Protein AF-A0A847YAR2-F1 (afdb_monomer_lite)

Sequence (165 aa):
LGGSGYMKDYAAERYLRDARITTIYEGTSQLQIVAAVRGVASGSFESYTADHEAKVYDDPQLEELKQRLIEGRKRIQEAVQFAKSQATAFLDLAGRRLVDSAIIVIVGHLLLGQAAANDRKRRVARRFIDTRMPLLETYCRQIMSGDTSPLDEYDVLAGPVPSAA

Radius of gyration: 19.53 Å; chains: 1; bounding box: 52×42×42 Å

Foldseek 3Di:
DPPVLVDPVDCNVVVVVVVVCVCPPPDHVLRVLVVCLCCLLVCVLVVVCVVLLPDDAPDVLLPVLSVLLVVLSVLLNVLSVLQVVDPPVLSSVLRVLSVLSSVLSVVLSVLSVVCSVDVVSVVVSVVSSVVCSVSSVVSSVVSNVVDPCCPVVVPVVVDDDDDDD

pLDDT: mean 96.12, std 3.52, range [68.06, 98.81]

Secondary structure (DSSP, 8-state):
-GGGGTSTTSTHHHHHHHHHGGGTTTS-HHHHHHHHHHHHHTTHHHHHHHHHHT---SSHHHHHHHHHHHHHHHHHHHHHHHHHHS-HHHHHHHHHHHHHHHHHHHHHHHHHHHHTT-HHHHHHHHHHHHHHHHHHHHHHHHHHTT--HHHHSHHHHH-PPPPP-

Structure (mmCIF, N/CA/C/O backbone):
data_AF-A0A847YAR2-F1
#
_entry.id   AF-A0A847YAR2-F1
#
loop_
_atom_site.group_PDB
_atom_site.id
_atom_site.type_symbol
_atom_site.label_atom_id
_atom_site.label_alt_id
_atom_site.label_comp_id
_atom_site.label_asym_id
_atom_site.label_entity_id
_atom_site.label_seq_id
_atom_site.pdbx_PDB_ins_code
_atom_site.Cartn_x
_atom_site.Cartn_y
_atom_site.Cartn_z
_atom_site.occupancy
_atom_site.B_iso_or_equiv
_atom_site.auth_seq_id
_atom_site.auth_comp_id
_atom_site.auth_asym_id
_atom_site.auth_atom_id
_atom_site.pdbx_PDB_model_num
ATOM 1 N N . LEU A 1 1 ? -8.653 -15.621 -18.216 1.00 86.75 1 LEU A N 1
ATOM 2 C CA . LEU A 1 1 ? -9.158 -17.008 -18.337 1.00 86.75 1 LEU A CA 1
ATOM 3 C C . LEU A 1 1 ? -10.680 -17.118 -18.179 1.00 86.75 1 LEU A C 1
ATOM 5 O O . LEU A 1 1 ? -11.204 -18.137 -18.590 1.00 86.75 1 LEU A O 1
ATOM 9 N N . GLY A 1 2 ? -11.407 -16.111 -17.661 1.00 92.94 2 GLY A N 1
ATOM 10 C CA . GLY A 1 2 ? -12.882 -16.154 -17.619 1.00 92.94 2 GLY A CA 1
ATOM 11 C C . GLY A 1 2 ? -13.413 -17.427 -16.949 1.00 92.94 2 GLY A C 1
ATOM 12 O O . GLY A 1 2 ? -12.798 -17.904 -15.996 1.00 92.94 2 GLY A O 1
ATOM 13 N N . GLY A 1 3 ? -14.488 -18.009 -17.494 1.00 95.00 3 GLY A N 1
ATOM 14 C CA . GLY A 1 3 ? -15.044 -19.284 -17.018 1.00 95.00 3 GLY A CA 1
ATOM 15 C C . GLY A 1 3 ? -14.037 -20.439 -17.035 1.00 95.00 3 GLY A C 1
ATOM 16 O O . GLY A 1 3 ? -13.999 -21.229 -16.099 1.00 95.00 3 GLY A O 1
ATOM 17 N N . SER A 1 4 ? -13.127 -20.483 -18.013 1.00 95.25 4 SER A N 1
ATOM 18 C CA . SER A 1 4 ? -12.067 -21.499 -18.062 1.00 95.25 4 SER A CA 1
ATOM 19 C C . SER A 1 4 ? -11.119 -21.429 -16.862 1.00 95.25 4 SER A C 1
ATOM 21 O O . SER A 1 4 ? -10.536 -22.435 -16.487 1.00 95.25 4 SER A O 1
ATOM 23 N N . GLY A 1 5 ? -10.977 -20.264 -16.223 1.00 94.94 5 GLY A N 1
ATOM 24 C CA . GLY A 1 5 ? -10.169 -20.117 -15.009 1.00 94.94 5 GLY A CA 1
ATOM 25 C C . GLY A 1 5 ? -10.803 -20.721 -13.753 1.00 94.94 5 GLY A C 1
ATOM 26 O O . GLY A 1 5 ? -10.100 -20.882 -12.761 1.00 94.94 5 GLY A O 1
ATOM 27 N N . TYR A 1 6 ? -12.104 -21.030 -13.790 1.00 94.50 6 TYR A N 1
ATOM 28 C CA . TYR A 1 6 ? -12.821 -21.739 -12.725 1.00 94.50 6 TYR A CA 1
ATOM 29 C C . TYR A 1 6 ? -12.697 -23.263 -12.864 1.00 94.50 6 TYR A C 1
ATOM 31 O 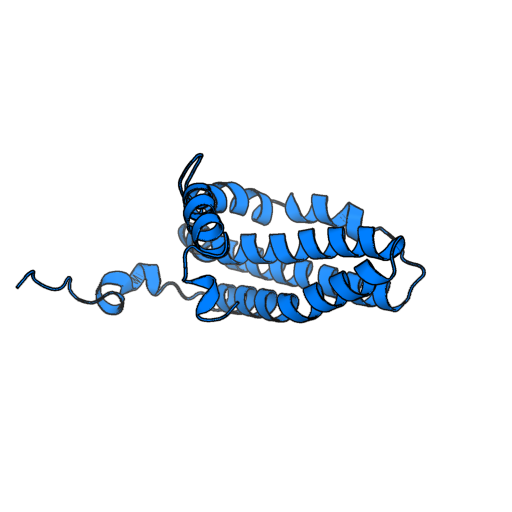O . TYR A 1 6 ? -12.806 -23.996 -11.883 1.00 94.50 6 TYR A O 1
ATOM 39 N N . MET A 1 7 ? -12.451 -23.739 -14.086 1.00 96.81 7 MET A N 1
ATOM 40 C CA . MET A 1 7 ? -12.257 -25.155 -14.376 1.00 96.81 7 MET A CA 1
ATOM 41 C C . MET A 1 7 ? -10.865 -25.617 -13.934 1.00 96.81 7 MET A C 1
ATOM 43 O O . MET A 1 7 ? -9.900 -24.852 -13.949 1.00 96.81 7 MET A O 1
ATOM 47 N N . LYS A 1 8 ? -10.746 -26.904 -13.595 1.00 95.75 8 LYS A N 1
ATOM 48 C CA . LYS A 1 8 ? -9.476 -27.523 -13.171 1.00 95.75 8 LYS A CA 1
ATOM 49 C C . LYS A 1 8 ? -8.502 -27.791 -14.324 1.00 95.75 8 LYS A C 1
ATOM 51 O O . LYS A 1 8 ? -7.379 -28.222 -14.078 1.00 95.75 8 LYS A O 1
ATOM 56 N N . ASP A 1 9 ? -8.910 -27.497 -15.558 1.00 96.56 9 ASP A N 1
ATOM 57 C CA . ASP A 1 9 ? -8.075 -27.619 -16.759 1.00 96.56 9 ASP A CA 1
ATOM 58 C C . ASP A 1 9 ? -6.903 -26.624 -16.746 1.00 96.56 9 ASP A C 1
ATOM 60 O O . ASP A 1 9 ? -5.867 -26.857 -17.368 1.00 96.56 9 ASP A O 1
ATOM 64 N N . TYR A 1 10 ? -7.042 -25.520 -16.002 1.00 95.25 10 TYR A N 1
ATOM 65 C CA . TYR A 1 10 ? -5.994 -24.527 -15.797 1.00 95.25 10 TYR A CA 1
ATOM 66 C C . TYR A 1 10 ? -5.640 -24.416 -14.316 1.00 95.25 10 TYR A C 1
ATOM 68 O O . TYR A 1 10 ? -6.500 -24.397 -13.442 1.00 95.25 10 TYR A O 1
ATOM 76 N N . ALA A 1 11 ? -4.356 -24.217 -14.019 1.00 96.44 11 ALA A N 1
ATOM 77 C CA . ALA A 1 11 ? -3.867 -24.123 -12.641 1.00 96.44 11 ALA A CA 1
ATOM 78 C C . ALA A 1 11 ? -4.319 -22.857 -11.875 1.00 96.44 11 ALA A C 1
ATOM 80 O O . ALA A 1 11 ? -3.940 -22.689 -10.719 1.00 96.44 11 ALA A O 1
ATOM 81 N N . ALA A 1 12 ? -5.098 -21.958 -12.488 1.00 96.06 12 ALA A N 1
ATOM 82 C CA . ALA A 1 12 ? -5.486 -20.678 -11.893 1.00 96.06 12 ALA A CA 1
ATOM 83 C C . ALA A 1 12 ? -6.268 -20.843 -10.578 1.00 96.06 12 ALA A C 1
ATOM 85 O O . ALA A 1 12 ? -5.960 -20.163 -9.600 1.00 96.06 12 ALA A O 1
ATOM 86 N N . GLU A 1 13 ? -7.226 -21.775 -10.530 1.00 96.06 13 GLU A N 1
ATOM 87 C CA . GLU A 1 13 ? -7.992 -22.076 -9.312 1.00 96.06 13 GLU A CA 1
ATOM 88 C C . GLU A 1 13 ? -7.088 -22.629 -8.201 1.00 96.06 13 GLU A C 1
ATOM 90 O O . GLU A 1 13 ? -7.167 -22.197 -7.048 1.00 96.06 13 GLU A O 1
ATOM 95 N N . ARG A 1 14 ? -6.143 -23.504 -8.576 1.00 96.88 14 ARG A N 1
ATOM 96 C CA . ARG A 1 14 ? -5.172 -24.092 -7.653 1.00 96.88 14 ARG A CA 1
ATOM 97 C C . ARG A 1 14 ? -4.270 -23.022 -7.059 1.00 96.88 14 ARG A C 1
ATOM 99 O O . ARG A 1 14 ? -4.137 -22.968 -5.846 1.00 96.88 14 ARG A O 1
ATOM 106 N N . TYR A 1 15 ? -3.725 -22.126 -7.883 1.00 97.19 15 TYR A N 1
ATOM 107 C CA . TYR A 1 15 ? -2.882 -21.033 -7.398 1.00 97.19 15 TYR A CA 1
ATOM 108 C C . TYR A 1 15 ? -3.619 -20.107 -6.429 1.00 97.19 15 TYR A C 1
ATOM 110 O O . TYR A 1 15 ? -3.020 -19.668 -5.453 1.00 97.19 15 TYR A O 1
ATOM 118 N N . LEU A 1 16 ? -4.910 -19.833 -6.647 1.00 96.00 16 LEU A N 1
ATOM 119 C CA . LEU A 1 16 ? -5.702 -19.044 -5.700 1.00 96.00 16 LEU A CA 1
ATOM 120 C C . LEU A 1 16 ? -5.895 -19.775 -4.362 1.00 96.00 16 LEU A C 1
ATOM 122 O O . LEU A 1 16 ? -5.772 -19.148 -3.308 1.00 96.00 16 LEU A O 1
ATOM 126 N N . ARG A 1 17 ? -6.192 -21.082 -4.391 1.00 96.69 17 ARG A N 1
ATOM 127 C CA . ARG A 1 17 ? -6.328 -21.896 -3.172 1.00 96.69 17 ARG A CA 1
ATOM 128 C C . ARG A 1 17 ? -5.019 -21.969 -2.399 1.00 96.69 17 ARG A C 1
ATOM 130 O O . ARG A 1 17 ? -5.016 -21.709 -1.200 1.00 96.69 17 ARG A O 1
ATOM 137 N N . ASP A 1 18 ? -3.924 -22.255 -3.091 1.00 97.69 18 ASP A N 1
ATOM 138 C CA . ASP A 1 18 ? -2.603 -22.389 -2.482 1.00 97.69 18 ASP A CA 1
ATOM 139 C C . ASP A 1 18 ? -2.137 -21.041 -1.909 1.00 97.69 18 ASP A C 1
ATOM 141 O O . ASP A 1 18 ? -1.647 -20.976 -0.787 1.00 97.69 18 ASP A O 1
ATOM 145 N N . ALA A 1 19 ? -2.378 -19.930 -2.615 1.00 96.56 19 ALA A N 1
ATOM 146 C CA . ALA A 1 19 ? -2.044 -18.595 -2.124 1.00 96.56 19 ALA A CA 1
ATOM 147 C C . ALA A 1 19 ? -2.888 -18.151 -0.919 1.00 96.56 19 ALA A C 1
ATOM 149 O O . ALA A 1 19 ? -2.482 -17.236 -0.211 1.00 96.56 19 ALA A O 1
ATOM 150 N N . ARG A 1 20 ? -4.051 -18.758 -0.643 1.00 96.00 20 ARG A N 1
ATOM 151 C CA . ARG A 1 20 ? -4.888 -18.343 0.496 1.00 96.00 20 ARG A CA 1
ATOM 152 C C . ARG A 1 20 ? -4.168 -18.545 1.829 1.00 96.00 20 ARG A C 1
ATOM 154 O O . ARG A 1 20 ? -4.299 -17.702 2.719 1.00 96.00 20 ARG A O 1
ATOM 161 N N . ILE A 1 21 ? -3.398 -19.626 1.957 1.00 97.00 21 ILE A N 1
ATOM 162 C CA . ILE A 1 21 ? -2.742 -19.981 3.219 1.00 97.00 21 ILE A CA 1
ATOM 163 C C . ILE A 1 21 ? -1.692 -18.950 3.648 1.00 97.00 21 ILE A C 1
ATOM 165 O O . ILE A 1 21 ? -1.477 -18.753 4.841 1.00 97.00 21 ILE A O 1
ATOM 169 N N . THR A 1 22 ? -1.112 -18.220 2.690 1.00 96.31 22 THR A N 1
ATOM 170 C CA . THR A 1 22 ? -0.061 -17.217 2.937 1.00 96.31 22 THR A CA 1
ATOM 171 C C . THR A 1 22 ? -0.568 -15.992 3.699 1.00 96.31 22 THR A C 1
ATOM 173 O O . THR A 1 22 ? 0.226 -15.199 4.190 1.00 96.31 22 THR A O 1
ATOM 176 N N . THR A 1 23 ? -1.890 -15.830 3.811 1.00 95.62 23 THR A N 1
ATOM 177 C CA . THR A 1 23 ? -2.523 -14.749 4.585 1.00 95.62 23 THR A CA 1
ATOM 178 C C . THR A 1 23 ? -2.867 -15.150 6.023 1.00 95.62 23 THR A C 1
ATOM 180 O O . THR A 1 23 ? -3.342 -14.314 6.795 1.00 95.62 23 THR A O 1
ATOM 183 N N . ILE A 1 24 ? -2.654 -16.423 6.376 1.00 96.12 24 ILE A N 1
ATOM 184 C CA . ILE A 1 24 ? -3.102 -17.037 7.632 1.00 96.12 24 ILE A CA 1
ATOM 185 C C . ILE A 1 24 ? -1.916 -17.615 8.410 1.00 96.12 24 ILE A C 1
ATOM 187 O O . ILE A 1 24 ? -1.805 -17.376 9.612 1.00 96.12 24 ILE A O 1
ATOM 191 N N . TYR A 1 25 ? -1.057 -18.395 7.748 1.00 95.00 25 TYR A N 1
ATOM 192 C CA . TYR A 1 25 ? 0.100 -19.029 8.386 1.00 95.00 25 TYR A CA 1
ATOM 193 C C . TYR A 1 25 ? 1.244 -18.035 8.584 1.00 95.00 25 TYR A C 1
ATOM 195 O O . TYR A 1 25 ? 1.328 -17.036 7.878 1.00 95.00 25 TYR A O 1
ATOM 203 N N . GLU A 1 26 ? 2.112 -18.321 9.559 1.00 94.62 26 GLU A N 1
ATOM 204 C CA . GLU A 1 26 ? 3.237 -17.455 9.959 1.00 94.62 26 GLU A CA 1
ATOM 205 C C . GLU A 1 26 ? 2.812 -16.041 10.394 1.00 94.62 26 GLU A C 1
ATOM 207 O O . GLU A 1 26 ? 3.543 -15.060 10.259 1.00 94.62 26 GLU A O 1
ATOM 212 N N . GLY A 1 27 ? 1.602 -15.944 10.948 1.00 93.94 27 GLY A N 1
ATOM 213 C CA . GLY A 1 27 ? 0.977 -14.695 11.361 1.00 93.94 27 GLY A CA 1
ATOM 214 C C . GLY A 1 27 ? -0.037 -14.220 10.329 1.00 93.94 27 GLY A C 1
ATOM 215 O O . GLY A 1 27 ? 0.269 -14.024 9.155 1.00 93.94 27 GLY A O 1
ATOM 216 N N . THR A 1 28 ? -1.267 -14.002 10.790 1.00 97.31 28 THR A N 1
ATOM 217 C CA . THR A 1 28 ? -2.339 -13.500 9.931 1.00 97.31 28 THR A CA 1
ATOM 218 C C . THR A 1 28 ? -1.972 -12.139 9.351 1.00 97.31 28 THR A C 1
ATOM 220 O O . THR A 1 28 ? -1.202 -11.381 9.947 1.00 97.31 28 THR A O 1
ATOM 223 N N . SER A 1 29 ? -2.578 -11.773 8.219 1.00 96.00 29 SER A N 1
ATOM 224 C CA . SER A 1 29 ? -2.331 -10.456 7.624 1.00 96.00 29 SER A CA 1
ATOM 225 C C . SER A 1 29 ? -2.541 -9.308 8.615 1.00 96.00 29 SER A C 1
ATOM 227 O O . SER A 1 29 ? -1.799 -8.340 8.542 1.00 96.00 29 SER A O 1
ATOM 229 N N . GLN A 1 30 ? -3.483 -9.401 9.565 1.00 95.19 30 GLN A N 1
ATOM 230 C CA . GLN A 1 30 ? -3.637 -8.340 10.566 1.00 95.19 30 GLN A CA 1
ATOM 231 C C . GLN A 1 30 ? -2.459 -8.285 11.552 1.00 95.19 30 GLN A C 1
ATOM 233 O O . GLN A 1 30 ? -1.921 -7.215 11.813 1.00 95.19 30 GLN A O 1
ATOM 238 N N . LEU A 1 31 ? -1.981 -9.426 12.056 1.00 95.94 31 LEU A N 1
ATOM 239 C CA . LEU A 1 31 ? -0.809 -9.423 12.941 1.00 95.94 31 LEU A CA 1
ATOM 240 C C . LEU A 1 31 ? 0.420 -8.806 12.259 1.00 95.94 31 LEU A C 1
ATOM 242 O O . LEU A 1 31 ? 1.148 -8.037 12.884 1.00 95.94 31 LEU A O 1
ATOM 246 N N . GLN A 1 32 ? 0.601 -9.069 10.963 1.00 97.12 32 GLN A N 1
ATOM 247 C CA . GLN A 1 32 ? 1.674 -8.460 10.174 1.00 97.12 32 GLN A CA 1
ATOM 248 C C . GLN A 1 32 ? 1.517 -6.937 10.052 1.00 97.12 32 GLN A C 1
ATOM 250 O O . GLN A 1 32 ? 2.495 -6.200 10.165 1.00 97.12 32 GLN A O 1
ATOM 255 N N . ILE A 1 33 ? 0.291 -6.443 9.871 1.00 97.62 33 ILE A N 1
ATOM 256 C CA . ILE A 1 33 ? 0.007 -5.004 9.820 1.00 97.62 33 ILE A CA 1
ATOM 257 C C . ILE A 1 33 ? 0.289 -4.333 11.167 1.00 97.62 33 ILE A C 1
ATOM 259 O O . ILE A 1 33 ? 0.963 -3.305 11.193 1.00 97.62 33 ILE A O 1
ATOM 263 N N . VAL A 1 34 ? -0.167 -4.918 12.278 1.00 93.81 34 VAL A N 1
ATOM 264 C CA . VAL A 1 34 ? 0.091 -4.401 13.635 1.00 93.81 34 VAL A CA 1
ATOM 265 C C . VAL A 1 34 ? 1.593 -4.364 13.939 1.00 93.81 34 VAL A C 1
ATOM 267 O O . VAL A 1 34 ? 2.085 -3.414 14.549 1.00 93.81 34 VAL A O 1
ATOM 270 N N . ALA A 1 35 ? 2.353 -5.356 13.469 1.00 94.19 35 ALA A N 1
ATOM 271 C CA . ALA A 1 35 ? 3.807 -5.352 13.596 1.00 94.19 35 ALA A CA 1
ATOM 272 C C . ALA A 1 35 ? 4.466 -4.256 12.732 1.00 94.19 35 ALA A C 1
ATOM 274 O O . ALA A 1 35 ? 5.363 -3.550 13.198 1.00 94.19 35 ALA A O 1
ATOM 275 N N . ALA A 1 36 ? 4.011 -4.080 11.488 1.00 96.81 36 ALA A N 1
ATOM 276 C CA . ALA A 1 36 ? 4.621 -3.168 10.521 1.00 96.81 36 ALA A CA 1
ATOM 277 C C . ALA A 1 36 ? 4.274 -1.687 10.748 1.00 96.81 36 ALA A C 1
ATOM 279 O O . ALA A 1 36 ? 5.119 -0.821 10.504 1.00 96.81 36 ALA A O 1
ATOM 280 N N . VAL A 1 37 ? 3.060 -1.370 11.220 1.00 96.94 37 VAL A N 1
ATOM 281 C CA . VAL A 1 37 ? 2.579 0.022 11.333 1.00 96.94 37 VAL A CA 1
ATOM 282 C C . VAL A 1 37 ? 3.484 0.870 12.222 1.00 96.94 37 VAL A C 1
ATOM 284 O O . VAL A 1 37 ? 3.714 2.040 11.922 1.00 96.94 37 VAL A O 1
ATOM 287 N N . ARG A 1 38 ? 4.080 0.281 13.266 1.00 93.50 38 ARG A N 1
ATOM 288 C CA . ARG A 1 38 ? 5.030 0.993 14.128 1.00 93.50 38 ARG A CA 1
ATOM 289 C C . ARG A 1 38 ? 6.257 1.461 13.356 1.00 93.50 38 ARG A C 1
ATOM 291 O O . ARG A 1 38 ? 6.645 2.606 13.534 1.00 93.50 38 ARG A O 1
ATOM 298 N N . GLY A 1 39 ? 6.806 0.627 12.469 1.00 94.94 39 GLY A N 1
ATOM 299 C CA . GLY A 1 39 ? 7.940 0.993 11.614 1.00 94.94 39 GLY A CA 1
ATOM 300 C C . GLY A 1 39 ? 7.595 2.085 10.598 1.00 94.94 39 GLY A C 1
ATOM 301 O O . GLY A 1 39 ? 8.416 2.959 10.323 1.00 94.94 39 GLY A O 1
ATOM 302 N N . VAL A 1 40 ? 6.358 2.085 10.089 1.00 96.94 40 VAL A N 1
ATOM 303 C CA . VAL A 1 40 ? 5.849 3.180 9.243 1.00 96.94 40 VAL A CA 1
ATOM 304 C C . VAL A 1 40 ? 5.711 4.472 10.045 1.00 96.94 40 VAL A C 1
ATOM 306 O O . VAL A 1 40 ? 6.042 5.543 9.554 1.00 96.94 40 VAL A O 1
ATOM 309 N N . ALA A 1 41 ? 5.251 4.384 11.292 1.00 95.88 41 ALA A N 1
ATOM 310 C CA . ALA A 1 41 ? 5.001 5.549 12.126 1.00 95.88 41 ALA A CA 1
ATOM 311 C C . ALA A 1 41 ? 6.256 6.093 12.837 1.00 95.88 41 ALA A C 1
ATOM 313 O O . ALA A 1 41 ? 6.226 7.221 13.330 1.00 95.88 41 ALA A O 1
ATOM 314 N N . SER A 1 42 ? 7.341 5.325 12.957 1.00 93.19 42 SER A N 1
ATOM 315 C CA . SER A 1 42 ? 8.509 5.665 13.787 1.00 93.19 42 SER A CA 1
ATOM 316 C C . SER A 1 42 ? 9.645 6.384 13.058 1.00 93.19 42 SER A C 1
ATOM 318 O O . SER A 1 42 ? 10.681 6.621 13.674 1.00 93.19 42 SER A O 1
ATOM 320 N N . GLY A 1 43 ? 9.499 6.711 11.771 1.00 90.44 43 GLY A N 1
ATOM 321 C CA . GLY A 1 43 ? 10.579 7.294 10.964 1.00 90.44 43 GLY A CA 1
ATOM 322 C C .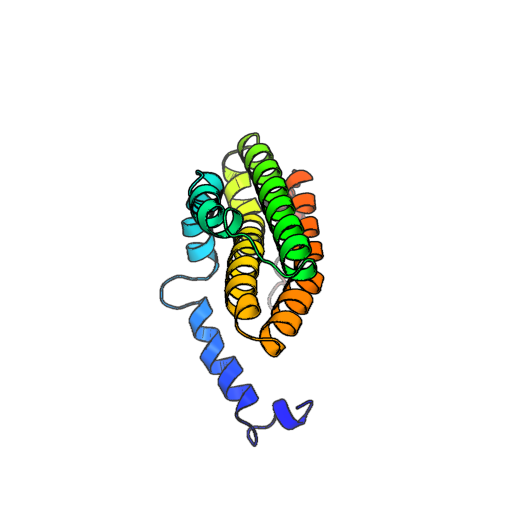 GLY A 1 43 ? 11.393 6.268 10.165 1.00 90.44 43 GLY A C 1
ATOM 323 O O . GLY A 1 43 ? 12.210 6.646 9.329 1.00 90.44 43 GLY A O 1
ATOM 324 N N . SER A 1 44 ? 11.211 4.962 10.405 1.00 95.94 44 SER A N 1
ATOM 325 C CA . SER A 1 44 ? 11.997 3.924 9.721 1.00 95.94 44 SER A CA 1
ATOM 326 C C . SER A 1 44 ? 11.647 3.829 8.235 1.00 95.94 44 SER A C 1
ATOM 328 O O . SER A 1 44 ? 12.528 3.601 7.409 1.00 95.94 44 SER A O 1
ATOM 330 N N . PHE A 1 45 ? 10.375 4.037 7.890 1.00 96.38 45 PHE A N 1
ATOM 331 C CA . PHE A 1 45 ? 9.907 4.104 6.506 1.00 96.38 45 PHE A CA 1
ATOM 332 C C . PHE A 1 45 ? 10.544 5.271 5.736 1.00 96.38 45 PHE A C 1
ATOM 334 O O . PHE A 1 45 ? 10.977 5.107 4.594 1.00 96.38 45 PHE A O 1
ATOM 341 N N . GLU A 1 46 ? 10.652 6.435 6.364 1.00 95.19 46 GLU A N 1
ATOM 342 C CA . GLU A 1 46 ? 11.289 7.613 5.789 1.00 95.19 46 GLU A CA 1
ATOM 343 C C . GLU A 1 46 ? 12.774 7.404 5.558 1.00 95.19 46 GLU A C 1
ATOM 345 O O . GLU A 1 46 ? 13.260 7.659 4.461 1.00 95.19 46 GLU A O 1
ATOM 350 N N . SER A 1 47 ? 13.481 6.882 6.560 1.00 96.12 47 SER A N 1
ATOM 351 C CA . SER A 1 47 ? 14.899 6.558 6.419 1.00 96.12 47 SER A CA 1
ATOM 352 C C . SER A 1 47 ? 15.133 5.552 5.293 1.00 96.12 47 SER A C 1
ATOM 354 O O . SER A 1 47 ? 16.052 5.722 4.502 1.00 96.12 47 SER A O 1
ATOM 356 N N . TYR A 1 48 ? 14.273 4.536 5.172 1.00 96.44 48 TYR A N 1
ATOM 357 C CA . TYR A 1 48 ? 14.371 3.553 4.094 1.00 96.44 48 TYR A CA 1
ATOM 358 C C . TYR A 1 48 ? 14.133 4.171 2.707 1.00 96.44 48 TYR A C 1
ATOM 360 O O . TYR A 1 48 ? 14.817 3.834 1.743 1.00 96.44 48 TYR A O 1
ATOM 368 N N . THR A 1 49 ? 13.153 5.069 2.581 1.00 97.12 49 THR A N 1
ATOM 369 C CA . THR A 1 49 ? 12.820 5.699 1.293 1.00 97.12 49 THR A CA 1
ATOM 370 C C . THR A 1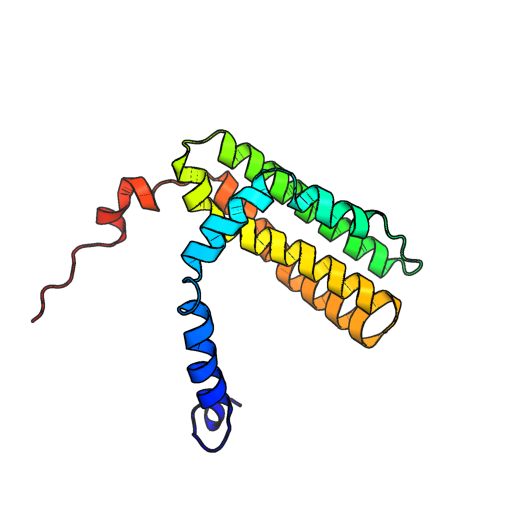 49 ? 13.818 6.782 0.886 1.00 97.12 49 THR A C 1
ATOM 372 O O . THR A 1 49 ? 14.060 6.934 -0.310 1.00 97.12 49 THR A O 1
ATOM 375 N N . ALA A 1 50 ? 14.480 7.448 1.836 1.00 96.88 50 ALA A N 1
ATOM 376 C CA . ALA A 1 50 ? 15.466 8.498 1.574 1.00 96.88 50 ALA A CA 1
ATOM 377 C C . ALA A 1 50 ? 16.576 8.062 0.597 1.00 96.88 50 ALA A C 1
ATOM 379 O O . ALA A 1 50 ? 16.889 8.791 -0.347 1.00 96.88 50 ALA A O 1
ATOM 380 N N . ASP A 1 51 ? 17.103 6.843 0.744 1.00 94.88 51 ASP A N 1
ATOM 381 C CA . ASP A 1 51 ? 18.133 6.294 -0.152 1.00 94.88 51 ASP A CA 1
ATOM 382 C C . ASP A 1 51 ? 17.642 6.144 -1.600 1.00 94.88 51 ASP A C 1
ATOM 384 O O . ASP A 1 51 ? 18.409 6.249 -2.561 1.00 94.88 51 ASP A O 1
ATOM 388 N N . HIS A 1 52 ? 16.348 5.881 -1.785 1.00 96.81 52 HIS A N 1
ATOM 389 C CA . HIS A 1 52 ? 15.734 5.806 -3.105 1.00 96.81 52 HIS A CA 1
ATOM 390 C C . HIS A 1 52 ? 15.419 7.187 -3.680 1.00 96.81 52 HIS A C 1
ATOM 392 O O . HIS A 1 52 ? 15.522 7.375 -4.893 1.00 96.81 52 HIS A O 1
ATOM 398 N N . GLU A 1 53 ? 15.032 8.134 -2.830 1.00 96.75 53 GLU A N 1
ATOM 399 C CA . GLU A 1 53 ? 14.695 9.508 -3.207 1.00 96.75 53 GLU A CA 1
ATOM 400 C C . GLU A 1 53 ? 15.935 10.322 -3.596 1.00 96.75 53 GLU A C 1
ATOM 402 O O . GLU A 1 53 ? 15.863 11.148 -4.508 1.00 96.75 53 GLU A O 1
ATOM 407 N N . ALA A 1 54 ? 17.086 10.024 -2.987 1.00 96.75 54 ALA A N 1
ATOM 408 C CA . ALA A 1 54 ? 18.377 10.628 -3.313 1.00 96.75 54 ALA A CA 1
ATOM 409 C C . ALA A 1 54 ? 18.911 10.235 -4.705 1.00 96.75 54 ALA A C 1
ATOM 411 O O . ALA A 1 54 ? 19.816 10.887 -5.228 1.00 96.75 54 ALA A O 1
ATOM 412 N N . LYS A 1 55 ? 18.369 9.180 -5.331 1.00 95.31 55 LYS A N 1
ATOM 413 C CA . LYS A 1 55 ? 18.780 8.757 -6.678 1.00 95.31 55 LYS A CA 1
ATOM 414 C C . LYS A 1 55 ? 18.347 9.787 -7.710 1.00 95.31 55 LYS A C 1
ATOM 416 O O . LYS A 1 55 ? 17.206 10.240 -7.689 1.00 95.31 55 LYS A O 1
ATOM 421 N N . VAL A 1 56 ? 19.236 10.100 -8.645 1.00 95.88 56 VAL A N 1
ATOM 422 C CA . VAL A 1 56 ? 18.949 10.966 -9.793 1.00 95.88 56 VAL A CA 1
ATOM 423 C C . VAL A 1 56 ? 18.740 10.086 -11.018 1.00 95.88 56 VAL A C 1
ATOM 425 O O . VAL A 1 56 ? 19.528 9.173 -11.263 1.00 95.88 56 VAL A O 1
ATOM 428 N N . TYR A 1 57 ? 17.665 10.342 -11.759 1.00 95.56 57 TYR A N 1
ATOM 429 C CA . TYR A 1 57 ? 17.402 9.682 -13.032 1.00 95.56 57 TYR A CA 1
ATOM 430 C C . TYR A 1 57 ? 17.602 10.680 -14.172 1.00 95.56 57 TYR A C 1
ATOM 432 O O . TYR A 1 57 ? 17.036 11.768 -14.140 1.00 95.56 57 TYR A O 1
ATOM 440 N N . ASP A 1 58 ? 18.360 10.289 -15.198 1.00 92.88 58 ASP A N 1
ATOM 441 C CA . ASP A 1 58 ? 18.576 11.130 -16.387 1.00 92.88 58 ASP A CA 1
ATOM 442 C C . ASP A 1 58 ? 17.300 11.281 -17.234 1.00 92.88 58 ASP A C 1
ATOM 444 O O . ASP A 1 58 ? 17.137 12.248 -17.975 1.00 92.88 58 ASP A O 1
ATOM 448 N N . ASP A 1 59 ? 16.382 10.312 -17.133 1.00 94.50 59 ASP A N 1
ATOM 449 C CA . ASP A 1 59 ? 15.095 10.331 -17.824 1.00 94.50 59 ASP A CA 1
ATOM 450 C C . ASP A 1 59 ? 14.092 11.237 -17.072 1.00 94.50 59 ASP A C 1
ATOM 452 O O . ASP A 1 59 ? 13.736 10.933 -15.925 1.00 94.50 59 ASP A O 1
ATOM 456 N N . PRO A 1 60 ? 13.567 12.304 -17.711 1.00 96.31 60 PRO A N 1
ATOM 457 C CA . PRO A 1 60 ? 12.654 13.244 -17.062 1.00 96.31 60 PRO A CA 1
ATOM 458 C C . PRO A 1 60 ? 11.354 12.613 -16.549 1.00 96.31 60 PRO A C 1
ATOM 460 O O . PRO A 1 60 ? 10.827 13.042 -15.525 1.00 96.31 60 PRO A O 1
ATOM 463 N N . GLN A 1 61 ? 10.833 11.583 -17.224 1.00 95.88 61 GLN A N 1
ATOM 464 C CA . GLN A 1 61 ? 9.624 10.887 -16.784 1.00 95.88 61 GLN A CA 1
ATOM 465 C C . GLN A 1 61 ? 9.901 10.052 -15.531 1.00 95.88 61 GLN A C 1
ATOM 467 O O . GLN A 1 61 ? 9.042 9.961 -14.655 1.00 95.88 61 GLN A O 1
ATOM 472 N N . LEU A 1 62 ? 11.076 9.425 -15.423 1.00 97.25 62 LEU A N 1
ATOM 473 C CA . LEU A 1 62 ? 11.444 8.706 -14.200 1.00 97.25 62 LEU A CA 1
ATOM 474 C C . LEU A 1 62 ? 11.587 9.660 -13.016 1.00 97.25 62 LEU A C 1
ATOM 476 O O . LEU A 1 62 ? 11.137 9.334 -11.916 1.00 97.25 62 LEU A O 1
ATOM 480 N N . GLU A 1 63 ? 12.156 10.839 -13.253 1.00 97.69 63 GLU A N 1
ATOM 481 C CA . GLU A 1 63 ? 12.286 11.869 -12.231 1.00 97.69 63 GLU A CA 1
ATOM 482 C C . GLU A 1 63 ? 10.913 12.417 -11.802 1.00 97.69 63 GLU A C 1
ATOM 484 O O . GLU A 1 63 ? 10.627 12.477 -10.609 1.00 97.69 63 GLU A O 1
ATOM 489 N N . GLU A 1 64 ? 10.003 12.690 -12.742 1.00 98.06 64 GLU A N 1
ATOM 490 C CA . GLU A 1 64 ? 8.613 13.073 -12.444 1.00 98.06 64 GLU A CA 1
ATOM 491 C C . GLU A 1 64 ? 7.892 12.012 -11.592 1.00 98.06 64 GLU A C 1
ATOM 493 O O . GLU A 1 64 ? 7.258 12.318 -10.577 1.00 98.06 64 GLU A O 1
ATOM 498 N N . LEU A 1 65 ? 8.017 10.737 -11.968 1.00 98.38 65 LEU A N 1
ATOM 499 C CA . LEU A 1 65 ? 7.433 9.629 -11.215 1.00 98.38 65 LEU A CA 1
ATOM 500 C C . LEU A 1 65 ? 8.039 9.508 -9.810 1.00 98.38 65 LEU A C 1
ATOM 502 O O . LEU A 1 65 ? 7.307 9.214 -8.863 1.00 98.38 65 LEU A O 1
ATOM 506 N N . LYS A 1 66 ? 9.344 9.766 -9.650 1.00 98.56 66 LYS A N 1
ATOM 507 C CA . LYS A 1 66 ? 10.002 9.825 -8.337 1.00 98.56 66 LYS A CA 1
ATOM 508 C C . LYS A 1 66 ? 9.408 10.940 -7.477 1.00 98.56 66 LYS A C 1
ATOM 510 O O . LYS A 1 66 ? 9.073 10.685 -6.323 1.00 98.56 66 LYS A O 1
ATOM 515 N N . GLN A 1 67 ? 9.205 12.135 -8.035 1.00 98.50 67 GLN A N 1
ATOM 516 C CA . GLN A 1 67 ? 8.602 13.260 -7.308 1.00 98.50 67 GLN A CA 1
ATOM 517 C C . GLN A 1 67 ? 7.185 12.945 -6.815 1.00 98.50 67 GLN A C 1
ATOM 519 O O . GLN A 1 67 ? 6.823 13.296 -5.693 1.00 98.50 67 GLN A O 1
ATOM 524 N N . ARG A 1 68 ? 6.397 12.199 -7.596 1.00 98.56 68 ARG A N 1
ATOM 525 C CA . ARG A 1 68 ? 5.071 11.733 -7.157 1.00 98.56 68 ARG A CA 1
ATOM 526 C C . ARG A 1 68 ? 5.142 10.768 -5.974 1.00 98.56 68 ARG A C 1
ATOM 528 O O . ARG A 1 68 ? 4.286 10.833 -5.097 1.00 98.56 68 ARG A O 1
ATOM 535 N N . LEU A 1 69 ? 6.146 9.892 -5.924 1.00 98.69 69 LEU A N 1
ATOM 536 C CA . LEU A 1 69 ? 6.352 8.995 -4.781 1.00 98.69 69 LEU A CA 1
ATOM 537 C C . LEU A 1 69 ? 6.797 9.758 -3.528 1.00 98.69 69 LEU A C 1
ATOM 539 O O . LEU A 1 69 ? 6.257 9.493 -2.456 1.00 98.69 69 LEU A O 1
ATOM 543 N N . ILE A 1 70 ? 7.688 10.744 -3.679 1.00 98.69 70 ILE A N 1
ATOM 544 C CA . ILE A 1 70 ? 8.112 11.647 -2.594 1.00 98.69 70 ILE A CA 1
ATOM 545 C C . ILE A 1 70 ? 6.898 12.375 -2.002 1.00 98.69 70 ILE A C 1
ATOM 547 O O . ILE A 1 70 ? 6.744 12.468 -0.782 1.00 98.69 70 ILE A O 1
ATOM 551 N N . GLU A 1 71 ? 6.006 12.870 -2.861 1.00 98.44 71 GLU A N 1
ATOM 552 C CA . GLU A 1 71 ? 4.750 13.497 -2.447 1.00 98.44 71 GLU A CA 1
ATOM 553 C C . GLU A 1 71 ? 3.821 12.503 -1.733 1.00 98.44 71 GLU A C 1
ATOM 555 O O . GLU A 1 71 ? 3.286 12.802 -0.667 1.00 98.44 71 GLU A O 1
ATOM 560 N N . GLY A 1 72 ? 3.692 11.276 -2.246 1.00 98.44 72 GLY A N 1
ATOM 561 C CA . GLY A 1 72 ? 2.968 10.201 -1.562 1.00 98.44 72 GLY A CA 1
ATOM 562 C C . GLY A 1 72 ? 3.516 9.919 -0.163 1.00 98.44 72 GLY A C 1
ATOM 563 O O . GLY A 1 72 ? 2.752 9.823 0.796 1.00 98.44 72 GLY A O 1
ATOM 564 N N . ARG A 1 73 ? 4.843 9.857 -0.021 1.00 98.50 73 ARG A N 1
ATOM 565 C CA . ARG A 1 73 ? 5.523 9.678 1.265 1.00 98.50 73 ARG A CA 1
ATOM 566 C C . ARG A 1 73 ? 5.241 10.847 2.218 1.00 98.50 73 ARG A C 1
ATOM 568 O O . ARG A 1 73 ? 4.941 10.592 3.380 1.00 98.50 73 ARG A O 1
ATOM 575 N N . LYS A 1 74 ? 5.247 12.105 1.747 1.00 98.44 74 LYS A N 1
ATOM 576 C CA . LYS A 1 74 ? 4.843 13.286 2.549 1.00 98.44 74 LYS A CA 1
ATOM 577 C C . LYS A 1 74 ? 3.411 13.162 3.073 1.00 98.44 74 LYS A C 1
ATOM 579 O O . LYS A 1 74 ? 3.192 13.307 4.270 1.00 98.44 74 LYS A O 1
ATOM 584 N N . ARG A 1 75 ? 2.460 12.790 2.217 1.00 98.50 75 ARG A N 1
ATOM 585 C CA . ARG A 1 75 ? 1.056 12.589 2.619 1.00 98.50 75 ARG A CA 1
ATOM 586 C C . ARG A 1 75 ? 0.879 11.466 3.638 1.00 98.50 75 ARG A C 1
ATOM 588 O O . ARG A 1 75 ? 0.040 11.566 4.531 1.00 98.50 75 ARG A O 1
ATOM 595 N N . ILE A 1 76 ? 1.665 10.393 3.527 1.00 98.56 76 ILE A N 1
ATOM 596 C CA . ILE A 1 76 ? 1.682 9.331 4.543 1.00 98.56 76 ILE A CA 1
ATOM 597 C C . ILE A 1 76 ? 2.160 9.896 5.879 1.00 98.56 76 ILE A C 1
ATOM 599 O O . ILE A 1 76 ? 1.541 9.606 6.897 1.00 98.56 76 ILE A O 1
ATOM 603 N N . GLN A 1 77 ? 3.208 10.723 5.896 1.00 98.12 77 GLN A N 1
ATOM 604 C CA . GLN A 1 77 ? 3.667 11.338 7.141 1.00 98.12 77 GLN A CA 1
ATOM 605 C C . GLN A 1 77 ? 2.610 12.221 7.788 1.00 98.12 77 GLN A C 1
ATOM 607 O O . GLN A 1 77 ? 2.416 12.136 8.995 1.00 98.12 77 GLN A O 1
ATOM 612 N N . GLU A 1 78 ? 1.921 13.051 7.008 1.00 98.38 78 GLU A N 1
ATOM 613 C CA . GLU A 1 78 ? 0.821 13.876 7.513 1.00 98.38 78 GLU A CA 1
ATOM 614 C C . GLU A 1 78 ? -0.267 13.001 8.149 1.00 98.38 78 GLU A C 1
ATOM 616 O O . GLU A 1 78 ? -0.678 13.252 9.282 1.00 98.38 78 GLU A O 1
ATOM 621 N N . ALA A 1 79 ? -0.648 11.908 7.478 1.00 98.50 79 ALA A N 1
ATOM 622 C CA . ALA A 1 79 ? -1.601 10.937 8.009 1.00 98.50 79 ALA A CA 1
ATOM 623 C C . ALA A 1 79 ? -1.093 10.231 9.280 1.00 98.50 79 ALA A C 1
ATOM 625 O O . ALA A 1 79 ? -1.873 9.995 10.200 1.00 98.50 79 ALA A O 1
ATOM 626 N N . VAL A 1 80 ? 0.206 9.922 9.369 1.00 98.19 80 VAL A N 1
ATOM 627 C CA . VAL A 1 80 ? 0.835 9.379 10.585 1.00 98.19 80 VAL A CA 1
ATOM 628 C C . VAL A 1 80 ? 0.764 10.388 11.730 1.00 98.19 80 VAL A C 1
ATOM 630 O O . VAL A 1 80 ? 0.413 10.004 12.844 1.00 98.19 80 VAL A O 1
ATOM 633 N N . GLN A 1 81 ? 1.093 11.660 11.488 1.00 97.88 81 GLN A N 1
ATOM 634 C CA . GLN A 1 81 ? 1.045 12.693 12.528 1.00 97.88 81 GLN A CA 1
ATOM 635 C C . GLN A 1 81 ? -0.382 12.917 13.022 1.00 97.88 81 GLN A C 1
ATOM 637 O O . GLN A 1 81 ? -0.605 12.955 14.229 1.00 97.88 81 GLN A O 1
ATOM 642 N N . PHE A 1 82 ? -1.351 12.969 12.106 1.00 98.38 82 PHE A N 1
ATOM 643 C CA . PHE A 1 82 ? -2.763 13.022 12.467 1.00 98.38 82 PHE A CA 1
ATOM 644 C C . PHE A 1 82 ? -3.185 11.800 13.287 1.00 98.38 82 PHE A C 1
ATOM 646 O O . PHE A 1 82 ? -3.796 11.945 14.338 1.00 98.38 82 PHE A O 1
ATOM 653 N N . ALA A 1 83 ? -2.825 10.587 12.861 1.00 97.56 83 ALA A N 1
ATOM 654 C CA . ALA A 1 83 ? -3.189 9.382 13.600 1.00 97.56 83 ALA A CA 1
ATOM 655 C C . ALA A 1 83 ? -2.601 9.369 15.021 1.00 97.56 83 ALA A C 1
ATOM 657 O O . ALA A 1 83 ? -3.264 8.933 15.957 1.00 97.56 83 ALA A O 1
ATOM 658 N N . LYS A 1 84 ? -1.381 9.891 15.200 1.00 96.50 84 LYS A N 1
ATOM 659 C CA . LYS A 1 84 ? -0.740 10.040 16.515 1.00 96.50 84 LYS A CA 1
ATOM 660 C C . LYS A 1 84 ? -1.365 11.121 17.396 1.00 96.50 84 LYS A C 1
ATOM 662 O O . LYS A 1 84 ? -1.160 11.071 18.604 1.00 96.50 84 LYS A O 1
ATOM 667 N N . SER A 1 85 ? -2.085 12.090 16.825 1.00 97.06 85 SER A N 1
ATOM 668 C CA . SER A 1 85 ? -2.825 13.083 17.612 1.00 97.06 85 SER A CA 1
ATOM 669 C C . SER A 1 85 ? -4.186 12.573 18.097 1.00 97.06 85 SER A C 1
ATOM 671 O O . SER A 1 85 ? -4.832 13.258 18.884 1.00 97.06 85 SER A O 1
ATOM 673 N N . GLN A 1 86 ? -4.635 11.407 17.621 1.00 96.69 86 GLN A N 1
ATOM 674 C CA . GLN A 1 86 ? -5.863 10.747 18.071 1.00 96.69 86 GLN A CA 1
ATOM 675 C C . GLN A 1 86 ? -5.601 9.808 19.262 1.00 96.69 86 GLN A C 1
ATOM 677 O O . GLN A 1 86 ? -4.469 9.643 19.721 1.00 96.69 86 GLN A O 1
ATOM 682 N N . ALA A 1 87 ? -6.660 9.164 19.765 1.00 93.75 87 ALA A N 1
ATOM 683 C CA . ALA A 1 87 ? -6.543 8.115 20.776 1.00 93.75 87 ALA A CA 1
ATOM 684 C C . ALA A 1 87 ? -5.642 6.963 20.294 1.00 93.75 87 ALA A C 1
ATOM 686 O O . ALA A 1 87 ? -5.634 6.622 19.113 1.00 93.75 87 ALA A O 1
ATOM 687 N N . THR A 1 88 ? -4.933 6.300 21.212 1.00 89.88 88 THR A N 1
ATOM 688 C CA . THR A 1 88 ? -3.940 5.258 20.886 1.00 89.88 88 THR A CA 1
ATOM 689 C C . THR A 1 88 ? -4.479 4.155 19.965 1.00 89.88 88 THR A C 1
ATOM 691 O O . THR A 1 88 ? -3.779 3.729 19.049 1.00 89.88 88 THR A O 1
ATOM 694 N N . ALA A 1 89 ? -5.733 3.732 20.159 1.00 93.56 89 ALA A N 1
ATOM 695 C CA . ALA A 1 89 ? -6.382 2.701 19.342 1.00 93.56 89 ALA A CA 1
ATOM 696 C C . ALA A 1 89 ? -6.577 3.115 17.869 1.00 93.56 89 ALA A C 1
ATOM 698 O O . ALA A 1 89 ? -6.710 2.262 16.990 1.00 93.56 89 ALA A O 1
ATOM 699 N N . PHE A 1 90 ? -6.560 4.417 17.573 1.00 96.75 90 PHE A N 1
ATOM 700 C CA . PHE A 1 90 ? -6.735 4.928 16.219 1.00 96.75 90 PHE A CA 1
ATOM 701 C C . PHE A 1 90 ? -5.573 4.549 15.299 1.00 96.75 90 PHE A C 1
ATOM 703 O O . PHE A 1 90 ? -5.789 4.281 14.118 1.00 96.75 90 PHE A O 1
ATOM 710 N N . LEU A 1 91 ? -4.342 4.472 15.819 1.00 95.06 91 LEU A N 1
ATOM 711 C CA . LEU A 1 91 ? -3.196 4.051 15.011 1.00 95.06 91 LEU A CA 1
ATOM 712 C C . LEU A 1 91 ? -3.358 2.603 14.526 1.00 95.06 91 LEU A C 1
ATOM 714 O O . LEU A 1 91 ? -3.047 2.307 13.372 1.00 95.06 91 LEU A O 1
ATOM 718 N N . ASP A 1 92 ? -3.900 1.726 15.372 1.00 94.19 92 ASP A N 1
ATOM 719 C CA . ASP A 1 92 ? -4.189 0.336 15.012 1.00 94.19 92 ASP A CA 1
ATOM 720 C C . ASP A 1 92 ? -5.341 0.256 13.993 1.00 94.19 92 ASP A C 1
ATOM 722 O O . ASP A 1 92 ? -5.240 -0.470 12.999 1.00 94.19 92 ASP A O 1
ATOM 726 N N . LEU A 1 93 ? -6.391 1.074 14.161 1.00 96.00 93 LEU A N 1
ATOM 727 C CA . LEU A 1 93 ? -7.493 1.208 13.193 1.00 96.00 93 LEU A CA 1
ATOM 728 C C . LEU A 1 93 ? -7.007 1.707 11.817 1.00 96.00 93 LEU A C 1
ATOM 730 O O . LEU A 1 93 ? -7.426 1.212 10.764 1.00 96.00 93 LEU A O 1
ATOM 734 N N . ALA A 1 94 ? -6.097 2.680 11.811 1.00 97.56 94 ALA A N 1
ATOM 735 C CA . ALA A 1 94 ? -5.487 3.243 10.610 1.00 97.56 94 ALA A CA 1
ATOM 736 C C . ALA A 1 94 ? -4.406 2.333 10.001 1.00 97.56 94 ALA A C 1
ATOM 738 O O . ALA A 1 94 ? -4.036 2.509 8.834 1.00 97.56 94 ALA A O 1
ATOM 739 N N . GLY A 1 95 ? -3.908 1.349 10.756 1.00 97.56 95 GLY A N 1
ATOM 740 C CA . GLY A 1 95 ? -2.653 0.662 10.466 1.00 97.56 95 GLY A CA 1
ATOM 741 C C . GLY A 1 95 ? -2.605 -0.001 9.098 1.00 97.56 95 GLY A C 1
ATOM 742 O O . GLY A 1 95 ? -1.627 0.161 8.370 1.00 97.56 95 GLY A O 1
ATOM 743 N N . ARG A 1 96 ? -3.693 -0.657 8.676 1.00 98.06 96 ARG A N 1
ATOM 744 C CA . ARG A 1 96 ? -3.758 -1.293 7.350 1.00 98.06 96 ARG A CA 1
ATOM 745 C C . ARG A 1 96 ? -3.559 -0.284 6.220 1.00 98.06 96 ARG A C 1
ATOM 747 O O . ARG A 1 96 ? -2.816 -0.546 5.282 1.00 98.06 96 ARG A O 1
ATOM 754 N N . ARG A 1 97 ? -4.214 0.872 6.325 1.00 98.38 97 ARG A N 1
ATOM 755 C CA . ARG A 1 97 ? -4.167 1.939 5.319 1.00 98.38 97 ARG A CA 1
ATOM 756 C C . ARG A 1 97 ? -2.788 2.592 5.268 1.00 98.38 97 ARG A C 1
ATOM 758 O O . ARG A 1 97 ? -2.283 2.844 4.175 1.00 98.38 97 ARG A O 1
ATOM 765 N N . LEU A 1 98 ? -2.166 2.818 6.426 1.00 98.44 98 LEU A N 1
ATOM 766 C CA . LEU A 1 98 ? -0.805 3.354 6.522 1.00 98.44 98 LEU A CA 1
ATOM 767 C C . LEU A 1 98 ? 0.225 2.400 5.909 1.00 98.44 98 LEU A C 1
ATOM 769 O O . LEU A 1 98 ? 1.034 2.815 5.081 1.00 98.44 98 LEU A O 1
ATOM 773 N N . VAL A 1 99 ? 0.168 1.116 6.268 1.00 98.50 99 VAL A N 1
ATOM 774 C CA . VAL A 1 99 ? 1.114 0.110 5.769 1.00 98.50 99 VAL A CA 1
ATOM 775 C C . VAL A 1 99 ? 0.933 -0.134 4.270 1.00 98.50 99 VAL A C 1
ATOM 777 O O . VAL A 1 99 ? 1.920 -0.109 3.538 1.00 98.50 99 VAL A O 1
ATOM 780 N N . ASP A 1 100 ? -0.300 -0.288 3.776 1.00 98.56 100 ASP A N 1
ATOM 781 C CA . ASP A 1 100 ? -0.549 -0.461 2.337 1.00 98.56 100 ASP A CA 1
ATOM 782 C C . ASP A 1 100 ? -0.070 0.763 1.532 1.00 98.56 100 ASP A C 1
ATOM 784 O O . ASP A 1 100 ? 0.500 0.612 0.449 1.00 98.56 100 ASP A O 1
ATOM 788 N N . SER A 1 101 ? -0.231 1.973 2.078 1.00 98.75 101 SER A N 1
ATOM 789 C CA . SER A 1 101 ? 0.294 3.206 1.479 1.00 98.75 101 SER A CA 1
ATOM 790 C C . SER A 1 101 ? 1.825 3.215 1.426 1.00 98.75 101 SER A C 1
ATOM 792 O O . SER A 1 101 ? 2.405 3.516 0.382 1.00 98.75 101 SER A O 1
ATOM 794 N N . ALA A 1 102 ? 2.493 2.820 2.513 1.00 98.56 102 ALA A N 1
ATOM 795 C CA . ALA A 1 102 ? 3.950 2.703 2.550 1.00 98.56 102 ALA A CA 1
ATOM 796 C C . ALA A 1 102 ? 4.468 1.663 1.540 1.00 98.56 102 ALA A C 1
ATOM 798 O O . ALA A 1 102 ? 5.438 1.922 0.826 1.00 98.56 102 ALA A O 1
ATOM 799 N N . ILE A 1 103 ? 3.783 0.520 1.402 1.00 98.56 103 ILE A N 1
ATOM 800 C CA . ILE A 1 103 ? 4.106 -0.511 0.403 1.00 98.56 103 ILE A CA 1
ATOM 801 C C . ILE A 1 103 ? 4.019 0.054 -1.019 1.00 98.56 103 ILE A C 1
ATOM 803 O O . ILE A 1 103 ? 4.894 -0.234 -1.837 1.00 98.56 103 ILE A O 1
ATOM 807 N N . ILE A 1 104 ? 3.003 0.868 -1.332 1.00 98.81 104 ILE A N 1
ATOM 808 C CA . ILE A 1 104 ? 2.880 1.517 -2.648 1.00 98.81 104 ILE A CA 1
ATOM 809 C C . ILE A 1 104 ? 4.119 2.367 -2.947 1.00 98.81 104 ILE A C 1
ATOM 811 O O . ILE A 1 104 ? 4.683 2.246 -4.037 1.00 98.81 104 ILE A O 1
ATOM 815 N N . VAL A 1 105 ? 4.570 3.176 -1.984 1.00 98.75 105 VAL A N 1
ATOM 816 C CA . VAL A 1 105 ? 5.760 4.023 -2.145 1.00 98.75 105 VAL A CA 1
ATOM 817 C C . VAL A 1 105 ? 7.023 3.177 -2.328 1.00 98.75 105 VAL A C 1
ATOM 819 O O . VAL A 1 105 ? 7.757 3.368 -3.300 1.00 98.75 105 VAL A O 1
ATOM 822 N N . ILE A 1 106 ? 7.244 2.188 -1.455 1.00 98.62 106 ILE A N 1
ATOM 823 C CA . ILE A 1 106 ? 8.413 1.295 -1.503 1.00 98.62 106 ILE A CA 1
ATOM 824 C C . ILE A 1 106 ? 8.484 0.559 -2.845 1.00 98.62 106 ILE A C 1
ATOM 826 O O . ILE A 1 106 ? 9.499 0.608 -3.541 1.00 98.62 106 ILE A O 1
ATOM 830 N N . VAL A 1 107 ? 7.392 -0.094 -3.251 1.00 98.75 107 VAL A N 1
ATOM 831 C CA . VAL A 1 107 ? 7.339 -0.835 -4.519 1.00 98.75 107 VAL A CA 1
ATOM 832 C C . VAL A 1 107 ? 7.505 0.109 -5.709 1.00 98.75 107 VAL A C 1
ATOM 834 O O . VAL A 1 107 ? 8.182 -0.250 -6.674 1.00 98.75 107 VAL A O 1
ATOM 837 N N . GLY A 1 108 ? 6.952 1.323 -5.638 1.00 98.62 108 GLY A N 1
ATOM 838 C CA . GLY A 1 108 ? 7.160 2.365 -6.640 1.00 98.62 108 GLY A CA 1
ATOM 839 C C . GLY A 1 108 ? 8.644 2.673 -6.852 1.00 98.62 108 GLY A C 1
ATOM 840 O O . GLY A 1 108 ? 9.128 2.593 -7.982 1.00 98.62 108 GLY A O 1
ATOM 841 N N . HIS A 1 109 ? 9.389 2.934 -5.775 1.00 98.56 109 HIS A N 1
ATOM 842 C CA . HIS A 1 109 ? 10.825 3.212 -5.853 1.00 98.56 109 HIS A CA 1
ATOM 843 C C . HIS A 1 109 ? 11.639 2.020 -6.365 1.00 98.56 109 HIS A C 1
ATOM 845 O O . HIS A 1 109 ? 12.562 2.199 -7.165 1.00 98.56 109 HIS A O 1
ATOM 851 N N . LEU A 1 110 ? 11.294 0.796 -5.956 1.00 98.38 110 LEU A N 1
ATOM 852 C CA . LEU A 1 110 ? 11.947 -0.417 -6.457 1.00 98.38 110 LEU A CA 1
ATOM 853 C C . LEU A 1 110 ? 11.709 -0.609 -7.963 1.00 98.38 110 LEU A C 1
ATOM 855 O O . LEU A 1 110 ? 12.634 -0.960 -8.700 1.00 98.38 110 LEU A O 1
ATOM 859 N N . LEU A 1 111 ? 10.492 -0.342 -8.445 1.00 98.44 111 LEU A N 1
ATOM 860 C CA . LEU A 1 111 ? 10.169 -0.398 -9.871 1.00 98.44 111 LEU A CA 1
ATOM 861 C C . LEU A 1 111 ? 10.871 0.706 -10.671 1.00 98.44 111 LEU A C 1
ATOM 863 O O . LEU A 1 111 ? 11.311 0.426 -11.786 1.00 98.44 111 LEU A O 1
ATOM 867 N N . LEU A 1 112 ? 11.026 1.915 -10.119 1.00 97.44 112 LEU A N 1
ATOM 868 C CA . LEU A 1 112 ? 11.829 2.975 -10.745 1.00 97.44 112 LEU A CA 1
ATOM 869 C C . LEU A 1 112 ? 13.300 2.571 -10.874 1.00 97.44 112 LEU A C 1
ATOM 871 O O . LEU A 1 112 ? 13.881 2.725 -11.947 1.00 97.44 112 LEU A O 1
ATOM 875 N N . GLY A 1 113 ? 13.873 1.953 -9.838 1.00 96.62 113 GLY A N 1
ATOM 876 C CA . GLY A 1 113 ? 15.233 1.415 -9.906 1.00 96.62 113 GLY A CA 1
ATOM 877 C C . GLY A 1 113 ? 15.406 0.396 -11.040 1.00 96.62 113 GLY A C 1
ATOM 878 O O . GLY A 1 113 ? 16.402 0.424 -11.756 1.00 96.62 113 GLY A O 1
ATOM 879 N N . GLN A 1 114 ? 14.407 -0.462 -11.270 1.00 97.50 114 GLN A N 1
ATOM 880 C CA . GLN A 1 114 ? 14.409 -1.394 -12.407 1.00 97.50 114 GLN A CA 1
ATOM 881 C C . GLN A 1 114 ? 14.193 -0.692 -13.756 1.00 97.50 114 GLN A C 1
ATOM 883 O O . GLN A 1 114 ? 14.700 -1.154 -14.778 1.00 97.50 114 GLN A O 1
ATOM 888 N N . ALA A 1 115 ? 13.414 0.389 -13.780 1.00 97.12 115 ALA A N 1
ATOM 889 C CA . ALA A 1 115 ? 13.105 1.146 -14.987 1.00 97.12 115 ALA A CA 1
ATOM 890 C C . ALA A 1 115 ? 14.319 1.879 -15.566 1.00 97.12 115 ALA A C 1
ATOM 892 O O . ALA A 1 115 ? 14.401 2.011 -16.787 1.00 97.12 115 ALA A O 1
ATOM 893 N N . ALA A 1 116 ? 15.266 2.291 -14.718 1.00 94.50 116 ALA A N 1
ATOM 894 C CA . ALA A 1 116 ? 16.511 2.930 -15.143 1.00 94.50 116 ALA A CA 1
ATOM 895 C C . ALA A 1 116 ? 17.340 2.050 -16.096 1.00 94.50 116 ALA A C 1
ATOM 897 O O . ALA A 1 116 ? 18.001 2.562 -16.991 1.00 94.50 116 ALA A O 1
ATOM 898 N N . ALA A 1 117 ? 17.263 0.723 -15.945 1.00 95.12 117 ALA A N 1
ATOM 899 C CA . ALA A 1 117 ? 18.013 -0.234 -16.759 1.00 95.12 117 ALA A CA 1
ATOM 900 C C . ALA A 1 117 ? 17.160 -0.954 -17.823 1.00 95.12 117 ALA A C 1
ATOM 902 O O . ALA A 1 117 ? 17.672 -1.817 -18.537 1.00 95.12 117 ALA A O 1
ATOM 903 N N . ASN A 1 118 ? 15.847 -0.696 -17.905 1.00 96.69 118 ASN A N 1
ATOM 904 C CA . ASN A 1 118 ? 14.962 -1.469 -18.779 1.00 96.69 118 ASN A CA 1
ATOM 905 C C . ASN A 1 118 ? 13.696 -0.704 -19.210 1.00 96.69 118 ASN A C 1
ATOM 907 O O . ASN A 1 118 ? 12.800 -0.426 -18.407 1.00 96.69 118 ASN A O 1
ATOM 911 N N . ASP A 1 119 ? 13.547 -0.487 -20.518 1.00 94.44 119 ASP A N 1
ATOM 912 C CA . ASP A 1 119 ? 12.418 0.253 -21.103 1.00 94.44 119 ASP A CA 1
ATOM 913 C C . ASP A 1 119 ? 11.049 -0.395 -20.855 1.00 94.44 119 ASP A C 1
ATOM 915 O O . ASP A 1 119 ? 10.045 0.291 -20.633 1.00 94.44 119 ASP A O 1
ATOM 919 N N . ARG A 1 120 ? 10.970 -1.733 -20.836 1.00 97.19 120 ARG A N 1
ATOM 920 C CA . ARG A 1 120 ? 9.726 -2.426 -20.468 1.00 97.19 120 ARG A CA 1
ATOM 921 C C . ARG A 1 120 ? 9.368 -2.110 -19.019 1.00 97.19 120 ARG A C 1
ATOM 923 O O . ARG A 1 120 ? 8.198 -1.877 -18.713 1.00 97.19 120 ARG A O 1
ATOM 930 N N . LYS A 1 121 ? 10.360 -2.087 -18.126 1.00 97.88 121 LYS A N 1
ATOM 931 C CA . LYS A 1 121 ? 10.161 -1.755 -16.711 1.00 97.88 121 LYS A CA 1
ATOM 932 C C . LYS A 1 121 ? 9.781 -0.293 -16.504 1.00 97.88 121 LYS A C 1
ATOM 934 O O . LYS A 1 121 ? 8.962 -0.050 -15.626 1.00 97.88 121 LYS A O 1
ATOM 939 N N . ARG A 1 122 ? 10.208 0.635 -17.367 1.00 96.81 122 ARG A N 1
ATOM 940 C CA . ARG A 1 122 ? 9.692 2.019 -17.387 1.00 96.81 122 ARG A CA 1
ATOM 941 C C . ARG A 1 122 ? 8.174 2.066 -17.525 1.00 96.81 122 ARG A C 1
ATOM 943 O O . ARG A 1 122 ? 7.491 2.691 -16.717 1.00 96.81 122 ARG A O 1
ATOM 950 N N . ARG A 1 123 ? 7.617 1.312 -18.478 1.00 97.50 123 ARG A N 1
ATOM 951 C CA . ARG A 1 123 ? 6.156 1.224 -18.669 1.00 97.50 123 ARG A CA 1
ATOM 952 C C . ARG A 1 123 ? 5.448 0.571 -17.478 1.00 97.50 123 ARG A C 1
ATOM 954 O O . ARG A 1 123 ? 4.343 0.983 -17.132 1.00 97.50 123 ARG A O 1
ATOM 961 N N . VAL A 1 124 ? 6.076 -0.427 -16.851 1.00 98.38 124 VAL A N 1
ATOM 962 C CA . VAL A 1 124 ? 5.544 -1.095 -15.650 1.00 98.38 124 VAL A CA 1
ATOM 963 C C . VAL A 1 124 ? 5.524 -0.145 -14.452 1.00 98.38 124 VAL A C 1
ATOM 965 O O . VAL A 1 124 ? 4.491 -0.050 -13.795 1.00 98.38 124 VAL A O 1
ATOM 968 N N . ALA A 1 125 ? 6.621 0.572 -14.197 1.00 98.38 125 ALA A N 1
ATOM 969 C CA . ALA A 1 125 ? 6.732 1.539 -13.108 1.00 98.38 125 ALA A CA 1
ATOM 970 C C . ALA A 1 125 ? 5.688 2.648 -13.258 1.00 98.38 125 ALA A C 1
ATOM 972 O O . ALA A 1 125 ? 4.888 2.855 -12.349 1.00 98.38 125 ALA A O 1
ATOM 973 N N . ARG A 1 126 ? 5.608 3.264 -14.447 1.00 98.38 126 ARG A N 1
ATOM 974 C CA . ARG A 1 126 ? 4.600 4.284 -14.762 1.00 98.38 126 ARG A CA 1
ATOM 975 C C . ARG A 1 126 ? 3.183 3.786 -14.491 1.00 98.38 126 ARG A C 1
ATOM 977 O O . ARG A 1 126 ? 2.464 4.389 -13.706 1.00 98.38 126 ARG A O 1
ATOM 984 N N . ARG A 1 127 ? 2.803 2.632 -15.059 1.00 98.31 127 ARG A N 1
ATOM 985 C CA . ARG A 1 127 ? 1.467 2.048 -14.849 1.00 98.31 127 ARG A CA 1
ATOM 986 C C . ARG A 1 127 ? 1.173 1.799 -13.370 1.00 98.31 127 ARG A C 1
ATOM 988 O O . ARG A 1 127 ? 0.054 2.059 -12.929 1.00 98.31 127 ARG A O 1
ATOM 995 N N . PHE A 1 128 ? 2.134 1.240 -12.635 1.00 98.75 128 PHE A N 1
ATOM 996 C CA . PHE A 1 128 ? 1.964 0.958 -11.215 1.00 98.75 128 PHE A CA 1
ATOM 997 C C . PHE A 1 128 ? 1.711 2.252 -10.437 1.00 98.75 128 PHE A C 1
ATOM 999 O O . PHE A 1 128 ? 0.705 2.338 -9.742 1.00 98.75 128 PHE A O 1
ATOM 1006 N N . ILE A 1 129 ? 2.561 3.266 -10.617 1.00 98.62 129 ILE A N 1
ATOM 1007 C CA . ILE A 1 129 ? 2.459 4.554 -9.920 1.00 98.62 129 ILE A CA 1
ATOM 1008 C C . ILE A 1 129 ? 1.150 5.265 -10.292 1.00 98.62 129 ILE A C 1
ATOM 1010 O O . ILE A 1 129 ? 0.393 5.643 -9.403 1.00 98.62 129 ILE A O 1
ATOM 1014 N N . ASP A 1 130 ? 0.806 5.339 -11.580 1.00 98.25 130 ASP A N 1
ATOM 1015 C CA . ASP A 1 130 ? -0.446 5.945 -12.057 1.00 98.25 130 ASP A CA 1
ATOM 1016 C C . ASP A 1 130 ? -1.692 5.303 -11.442 1.00 98.25 130 ASP A C 1
ATOM 1018 O O . ASP A 1 130 ? -2.649 5.994 -11.104 1.00 98.25 130 ASP A O 1
ATOM 1022 N N . THR A 1 131 ? -1.677 3.981 -11.266 1.00 98.19 131 THR A N 1
ATOM 1023 C CA . THR A 1 131 ? -2.834 3.244 -10.742 1.00 98.19 131 THR A CA 1
ATOM 1024 C C . THR A 1 131 ? -2.891 3.266 -9.214 1.00 98.19 131 THR A C 1
ATOM 1026 O O . THR A 1 131 ? -3.973 3.226 -8.634 1.00 98.19 131 THR A O 1
ATOM 1029 N N . ARG A 1 132 ? -1.736 3.265 -8.538 1.00 98.62 132 ARG A N 1
ATOM 1030 C CA . ARG A 1 132 ? -1.660 3.084 -7.081 1.00 98.62 132 ARG A CA 1
ATOM 1031 C C . ARG A 1 132 ? -1.632 4.389 -6.300 1.00 98.62 132 ARG A C 1
ATOM 1033 O O . ARG A 1 132 ? -2.152 4.404 -5.190 1.00 98.62 132 ARG A O 1
ATOM 1040 N N . MET A 1 133 ? -1.109 5.475 -6.866 1.00 98.31 133 MET A N 1
ATOM 1041 C CA . MET A 1 133 ? -1.086 6.771 -6.180 1.00 98.31 133 MET A CA 1
ATOM 1042 C C . MET A 1 133 ? -2.487 7.262 -5.772 1.00 98.31 133 MET A C 1
ATOM 1044 O O . MET A 1 133 ? -2.657 7.584 -4.600 1.00 98.31 133 MET A O 1
ATOM 1048 N N . PRO A 1 134 ? -3.534 7.203 -6.623 1.00 98.56 134 PRO A N 1
ATOM 1049 C CA . PRO A 1 134 ? -4.882 7.606 -6.202 1.00 98.56 134 PRO A CA 1
ATOM 1050 C C . PRO A 1 134 ? -5.440 6.783 -5.027 1.00 98.56 134 PRO A C 1
ATOM 1052 O O . PRO A 1 134 ? -6.215 7.285 -4.209 1.00 98.56 134 PRO A O 1
ATOM 1055 N N . LEU A 1 135 ? -5.043 5.510 -4.925 1.00 98.38 135 LEU A N 1
ATOM 1056 C CA . LEU A 1 135 ? -5.447 4.639 -3.823 1.00 98.38 135 LEU A CA 1
ATOM 1057 C C . LEU A 1 135 ? -4.766 5.049 -2.511 1.00 98.38 135 LEU A C 1
ATOM 1059 O O . LEU A 1 135 ? -5.446 5.157 -1.494 1.00 98.38 135 LEU A O 1
ATOM 1063 N N . LEU A 1 136 ? -3.463 5.345 -2.551 1.00 98.56 136 LEU A N 1
ATOM 1064 C CA . LEU A 1 136 ? -2.725 5.919 -1.420 1.00 98.56 136 LEU A CA 1
ATOM 1065 C C . LEU A 1 136 ? -3.394 7.211 -0.938 1.00 98.56 136 LEU A C 1
ATOM 1067 O O . LEU A 1 136 ? -3.654 7.368 0.250 1.00 98.56 136 LEU A O 1
ATOM 1071 N N . GLU A 1 137 ? -3.743 8.113 -1.855 1.00 98.31 137 GLU A N 1
ATOM 1072 C CA . GLU A 1 137 ? -4.414 9.368 -1.498 1.00 98.31 137 GLU A CA 1
ATOM 1073 C C . GLU A 1 137 ? -5.774 9.135 -0.831 1.00 98.31 137 GLU A C 1
ATOM 1075 O O . GLU A 1 137 ? -6.136 9.834 0.116 1.00 98.31 137 GLU A O 1
ATOM 1080 N N . THR A 1 138 ? -6.516 8.130 -1.298 1.00 98.62 138 THR A N 1
ATOM 1081 C CA . THR A 1 138 ? -7.789 7.720 -0.694 1.00 98.62 138 THR A CA 1
ATOM 1082 C C . THR A 1 138 ? -7.580 7.191 0.722 1.00 98.62 138 THR A C 1
ATOM 1084 O O . THR A 1 138 ? -8.317 7.572 1.629 1.00 98.62 138 THR A O 1
ATOM 1087 N N . TYR A 1 139 ? -6.559 6.362 0.937 1.00 98.69 139 TYR A N 1
ATOM 1088 C CA . TYR A 1 139 ? -6.205 5.856 2.260 1.00 98.69 139 TYR A CA 1
ATOM 1089 C C . TYR A 1 139 ? -5.804 6.972 3.220 1.00 98.69 139 TYR A C 1
ATOM 1091 O O . TYR A 1 139 ? -6.351 7.028 4.320 1.00 98.69 139 TYR A O 1
ATOM 1099 N N . CYS A 1 140 ? -4.934 7.892 2.797 1.00 98.62 140 CYS A N 1
ATOM 1100 C CA . CYS A 1 140 ? -4.590 9.072 3.588 1.00 98.62 140 CYS A CA 1
ATOM 1101 C C . CYS A 1 140 ? -5.846 9.880 3.930 1.00 98.62 140 CYS A C 1
ATOM 1103 O O . CYS A 1 140 ? -6.065 10.185 5.094 1.00 98.62 140 CYS A O 1
ATOM 1105 N N . ARG A 1 141 ? -6.727 10.155 2.960 1.00 98.50 141 ARG A N 1
ATOM 1106 C CA . ARG A 1 141 ? -7.972 10.899 3.212 1.00 98.50 141 ARG A CA 1
ATOM 1107 C C . ARG A 1 141 ? -8.885 10.201 4.223 1.00 98.50 141 ARG A C 1
ATOM 1109 O O . ARG A 1 141 ? -9.448 10.870 5.079 1.00 98.50 141 ARG A O 1
ATOM 1116 N N . GLN A 1 142 ? -9.022 8.878 4.141 1.00 98.25 142 GLN A N 1
ATOM 1117 C CA . GLN A 1 142 ? -9.796 8.104 5.115 1.00 98.25 142 GLN A CA 1
ATOM 1118 C C . GLN A 1 142 ? -9.200 8.214 6.519 1.00 98.25 142 GLN A C 1
ATOM 1120 O O . GLN A 1 142 ? -9.942 8.423 7.470 1.00 98.25 142 GLN A O 1
ATOM 1125 N N . ILE A 1 143 ? -7.876 8.136 6.654 1.00 98.44 143 ILE A N 1
ATOM 1126 C CA . ILE A 1 143 ? -7.208 8.323 7.949 1.00 98.44 143 ILE A CA 1
ATOM 1127 C C . ILE A 1 143 ? -7.468 9.737 8.476 1.00 98.44 143 ILE A C 1
ATOM 1129 O O . ILE A 1 143 ? -7.899 9.892 9.610 1.00 98.44 143 ILE A O 1
ATOM 1133 N N . MET A 1 144 ? -7.289 10.758 7.636 1.00 98.31 144 MET A N 1
ATOM 1134 C CA . MET A 1 144 ? -7.482 12.167 8.002 1.00 98.31 144 MET A CA 1
ATOM 1135 C C . MET A 1 144 ? -8.933 12.524 8.356 1.00 98.31 144 MET A C 1
ATOM 1137 O O . MET A 1 144 ? -9.168 13.585 8.925 1.00 98.31 144 MET A O 1
ATOM 1141 N N . SER A 1 145 ? -9.909 11.670 8.031 1.00 97.81 145 SER A N 1
ATOM 1142 C CA . SER A 1 145 ? -11.302 11.880 8.443 1.00 97.81 145 SER A CA 1
ATOM 1143 C C . SER A 1 145 ? -11.515 11.707 9.950 1.00 97.81 145 SER A C 1
ATOM 1145 O O . SER A 1 145 ? -12.487 12.234 10.479 1.00 97.81 145 SER A O 1
ATOM 1147 N N . GLY A 1 146 ? -10.619 10.985 10.636 1.00 97.12 146 GLY A N 1
ATOM 1148 C CA . GLY A 1 146 ? -10.760 10.694 12.064 1.00 97.12 146 GLY A CA 1
ATOM 1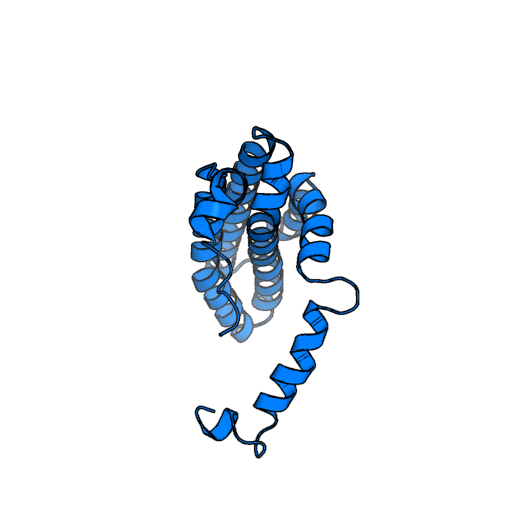149 C C . GLY A 1 146 ? -11.918 9.754 12.404 1.00 97.12 146 GLY A C 1
ATOM 1150 O O . GLY A 1 146 ? -12.262 9.647 13.573 1.00 97.12 146 GLY A O 1
ATOM 1151 N N . ASP A 1 147 ? -12.517 9.087 11.414 1.00 96.06 147 ASP A N 1
ATOM 1152 C CA . ASP A 1 147 ? -13.662 8.200 11.619 1.00 96.06 147 ASP A CA 1
ATOM 1153 C C . ASP A 1 147 ? -13.316 7.012 12.535 1.00 96.06 147 ASP A C 1
ATOM 1155 O O . ASP A 1 147 ? -12.549 6.115 12.164 1.00 96.06 147 ASP A O 1
ATOM 1159 N N . THR A 1 148 ? -13.900 7.018 13.734 1.00 96.56 148 THR A N 1
ATOM 1160 C CA . THR A 1 148 ? -13.824 5.951 14.740 1.00 96.56 148 THR A CA 1
ATOM 1161 C C . THR A 1 148 ? -15.113 5.142 14.846 1.00 96.56 148 THR A C 1
ATOM 1163 O O . THR A 1 148 ? -15.171 4.227 15.666 1.00 96.56 148 THR A O 1
ATOM 1166 N N . SER A 1 149 ? -16.112 5.383 13.988 1.00 95.50 149 SER A N 1
ATOM 1167 C CA . SER A 1 149 ? -17.383 4.643 14.008 1.00 95.50 149 SER A CA 1
ATOM 1168 C C . SER A 1 149 ? -17.228 3.113 13.958 1.00 95.50 149 SER A C 1
ATOM 1170 O O . SER A 1 149 ? -18.005 2.436 14.631 1.00 95.50 149 SER A O 1
ATOM 1172 N N . PRO A 1 150 ? -16.205 2.508 13.304 1.00 93.31 150 PRO A N 1
ATOM 1173 C CA . PRO A 1 150 ? -16.011 1.058 13.386 1.00 93.31 150 PRO A CA 1
ATOM 1174 C C . PRO A 1 150 ? -15.672 0.538 14.791 1.00 93.31 150 PRO A C 1
ATOM 1176 O O . PRO A 1 150 ? -15.793 -0.662 15.027 1.00 93.31 150 PRO A O 1
ATOM 1179 N N . LEU A 1 151 ? -15.195 1.405 15.689 1.00 92.81 151 LEU A N 1
ATOM 1180 C CA . LEU A 1 151 ? -14.906 1.091 17.090 1.00 92.81 151 LEU A CA 1
ATOM 1181 C C . LEU A 1 151 ? -16.085 1.466 17.992 1.00 92.81 151 LEU A C 1
ATOM 1183 O O . LEU A 1 151 ? -16.482 0.664 18.832 1.00 92.81 151 LEU A O 1
ATOM 1187 N N . ASP A 1 152 ? -16.639 2.663 17.801 1.00 94.75 152 ASP A N 1
ATOM 1188 C CA . ASP A 1 152 ? -17.631 3.242 18.713 1.00 94.75 152 ASP A CA 1
ATOM 1189 C C . ASP A 1 152 ? -19.064 2.759 18.427 1.00 94.75 152 ASP A C 1
ATOM 1191 O O . ASP A 1 152 ? -19.883 2.655 19.337 1.00 94.75 152 ASP A O 1
ATOM 1195 N N . GLU A 1 153 ? -19.370 2.433 17.168 1.00 95.88 153 GLU A N 1
ATOM 1196 C CA . GLU A 1 153 ? -20.717 2.093 16.686 1.00 95.88 153 GLU A CA 1
ATOM 1197 C C . GLU A 1 153 ? -20.790 0.672 16.096 1.00 95.88 153 GLU A C 1
ATOM 1199 O O . GLU A 1 153 ? -21.694 0.354 15.320 1.00 95.88 153 GLU A O 1
ATOM 1204 N N . TYR A 1 154 ? -19.844 -0.205 16.457 1.00 92.75 154 TYR A N 1
ATOM 1205 C CA . TYR A 1 154 ? -19.701 -1.538 15.857 1.00 92.75 154 TYR A CA 1
ATOM 1206 C C . TYR A 1 154 ? -21.012 -2.336 15.830 1.00 92.75 154 TYR A C 1
ATOM 1208 O O . TYR A 1 154 ? -21.387 -2.841 14.775 1.00 92.75 154 TYR A O 1
ATOM 1216 N N . ASP A 1 155 ? -21.731 -2.421 16.952 1.00 93.50 155 ASP A N 1
ATOM 1217 C CA . ASP A 1 155 ? -22.954 -3.230 17.049 1.00 93.50 155 ASP A CA 1
ATOM 1218 C C . ASP A 1 155 ? -24.068 -2.724 16.118 1.00 93.50 155 ASP A C 1
ATOM 1220 O O . ASP A 1 155 ? -24.807 -3.512 15.524 1.00 93.50 155 ASP A O 1
ATOM 1224 N N . VAL A 1 156 ? -24.164 -1.401 15.951 1.00 95.50 156 VAL A N 1
ATOM 1225 C CA . VAL A 1 156 ? -25.136 -0.757 15.057 1.00 95.50 156 VAL A CA 1
ATOM 1226 C C . VAL A 1 156 ? -24.768 -1.022 13.597 1.00 95.50 156 VAL A C 1
ATOM 1228 O O . VAL A 1 156 ? -25.640 -1.346 12.792 1.00 95.50 156 VAL A O 1
ATOM 1231 N N . LEU A 1 157 ? -23.480 -0.922 13.258 1.00 94.56 157 LEU A N 1
ATOM 1232 C CA . LEU A 1 157 ? -22.976 -1.106 11.895 1.00 94.56 157 LEU A CA 1
ATOM 1233 C C . LEU A 1 157 ? -22.962 -2.576 11.450 1.00 94.56 157 LEU A C 1
ATOM 1235 O O . LEU A 1 157 ? -23.271 -2.870 10.296 1.00 94.56 157 LEU A O 1
ATOM 1239 N N . ALA A 1 158 ? -22.588 -3.497 12.340 1.00 93.88 158 ALA A N 1
ATOM 1240 C CA . ALA A 1 158 ? -22.535 -4.930 12.056 1.00 93.88 158 ALA A CA 1
ATOM 1241 C C . ALA A 1 158 ? -23.937 -5.550 11.972 1.00 93.88 158 ALA A C 1
ATOM 1243 O O . ALA A 1 158 ? -24.147 -6.513 11.230 1.00 93.88 158 ALA A O 1
ATOM 1244 N N . GLY A 1 159 ? -24.893 -4.978 12.708 1.00 92.44 159 GLY A N 1
ATOM 1245 C CA . GLY A 1 159 ? -26.239 -5.508 12.834 1.00 92.44 159 GL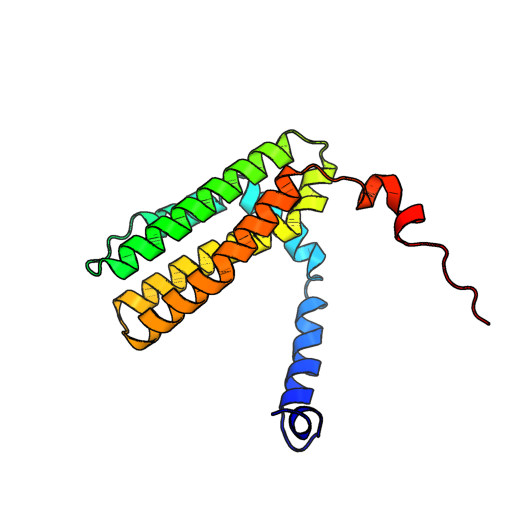Y A CA 1
ATOM 1246 C C . GLY A 1 159 ? -26.302 -6.769 13.708 1.00 92.44 159 GLY A C 1
ATOM 1247 O O . GLY A 1 159 ? -25.281 -7.319 14.130 1.00 92.44 159 GLY A O 1
ATOM 1248 N N . PRO A 1 160 ? -27.519 -7.244 14.015 1.00 91.06 160 PRO A N 1
ATOM 1249 C CA . PRO A 1 160 ? -27.704 -8.415 14.859 1.00 91.06 160 PRO A CA 1
ATOM 1250 C C . PRO A 1 160 ? -27.185 -9.681 14.169 1.00 91.06 160 PRO A C 1
ATOM 1252 O O . PRO A 1 160 ? -27.364 -9.870 12.964 1.00 91.06 160 PRO A O 1
ATOM 1255 N N . VAL A 1 161 ? -26.604 -10.593 14.952 1.00 86.56 161 VAL A N 1
ATOM 1256 C CA . VAL A 1 161 ? -26.234 -11.930 14.466 1.00 86.56 161 VAL A CA 1
ATOM 12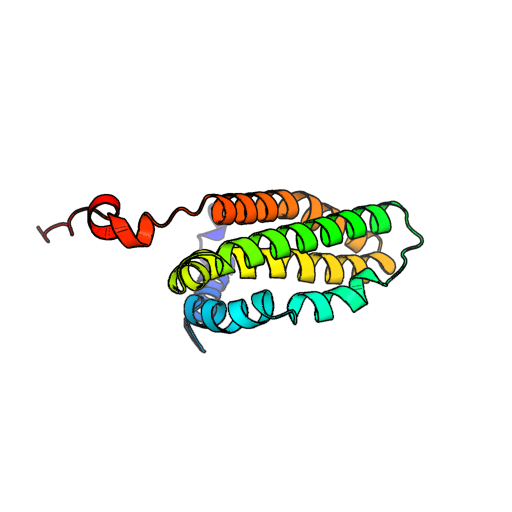57 C C . VAL A 1 161 ? -27.509 -12.650 14.003 1.00 86.56 161 VAL A C 1
ATOM 1259 O O . VAL A 1 161 ? -28.434 -12.790 14.808 1.00 86.56 161 VAL A O 1
ATOM 1262 N N . PRO A 1 162 ? -27.594 -13.119 12.742 1.00 87.62 162 PRO A N 1
ATOM 1263 C CA . PRO A 1 162 ? -28.755 -13.869 12.279 1.00 87.62 162 PRO A CA 1
ATOM 1264 C C . PRO A 1 162 ? -28.979 -15.107 13.154 1.00 87.62 162 PRO A C 1
ATOM 1266 O O . PRO A 1 162 ? -28.051 -15.891 13.366 1.00 87.62 162 PRO A O 1
ATOM 1269 N N . SER A 1 163 ? -30.199 -15.305 13.660 1.00 85.06 163 SER A N 1
ATOM 1270 C CA . SER A 1 163 ? -30.542 -16.547 14.357 1.00 85.06 163 SER A CA 1
ATOM 1271 C C . SER A 1 163 ? -30.479 -17.707 13.367 1.00 85.06 163 SER A C 1
ATOM 1273 O O . SER A 1 163 ? -31.056 -17.609 12.282 1.00 85.06 163 SER A O 1
ATOM 1275 N N . ALA A 1 164 ? -29.811 -18.804 13.729 1.00 79.50 164 ALA A N 1
ATOM 1276 C CA . ALA A 1 164 ? -29.899 -20.037 12.955 1.00 79.50 164 ALA A CA 1
ATOM 1277 C C . ALA A 1 164 ? -31.375 -20.469 12.893 1.00 79.50 164 ALA A C 1
ATOM 1279 O O . ALA A 1 164 ? -31.994 -20.671 13.939 1.00 79.50 164 ALA A O 1
ATOM 1280 N N . ALA A 1 165 ? -31.932 -20.508 11.681 1.00 68.06 165 ALA A N 1
ATOM 1281 C CA . ALA A 1 165 ? -33.257 -21.057 11.405 1.00 68.06 165 ALA A CA 1
ATOM 1282 C C . ALA A 1 165 ? -33.226 -22.589 11.429 1.00 68.06 165 ALA A C 1
ATOM 1284 O O . ALA A 1 165 ? -32.176 -23.156 11.042 1.00 68.06 165 ALA A O 1
#

=== Feature glossary ===
Legend for the data blocks above and below:

— What the protein is —

Sequence gives the chain of amino acids in standard one-letter code (A=alanine, C=cysteine, …, Y=tyrosine), read N→C. It is the only feature that is directly encoded by the gene; all structural features are derived from the folded form of this sequence.

The annotation block draws on four external resources. InterPro: which protein families and domains the sequence belongs to. GO: standardized terms for what the protein does, what process it participates in, and where in the cell it acts. CATH: which structural fold it has in the CATH hierarchy. Organism: the species of origin.

— Where its atoms are —

Atomic coordinates in PDBx/mmCIF format — the same representation the Protein Data Bank distributes. Each line of the _atom_site loop places one backbone atom in Cartesian space (units: ångströms, origin: arbitrary).

Six rendered views show the 3D structure from the faces of a cube — i.e. along ±x, ±y, ±z. Rendering representation is drawn randomly per protein from cartoon (secondary-structure ribbons), sticks (backbone bonds), or molecular surface; coloring is either N→C rainbow (blue at the N-terminus through red at the C-terminus) or one color per chain.

— Local backbone conformation —

DSSP 8-state secondary structure assigns each residue one of H (α-helix), G (3₁₀-helix), I (π-helix), E (extended β-strand), B (isolated β-bridge), T (hydrogen-bonded turn), S (bend), or '-' (coil). The assignment is computed from backbone hydrogen-bond geometry via the Kabsch–Sander algorithm.

P-SEA three-state annotation labels each residue as helix, strand, or coil based purely on the geometry of the Cα trace. It serves as a fallback when the full backbone (and thus DSSP) is unavailable.

φ (phi) and ψ (psi) are the two rotatable backbone dihedrals per residue: φ is the C(i-1)–N–Cα–C torsion, ψ is the N–Cα–C–N(i+1) torsion, both in degrees on (−180°, 180°]. α-helical residues cluster near (−60°, −45°); β-strand residues near (−120°, +130°). A Ramachandran plot is simply a scatter of (φ, ψ) for every residue.

— Global shape and packing —

Radius of gyration (Rg) is the root-mean-square distance of Cα atoms from their centroid — a single number for overall size and compactness. A globular domain of N residues has Rg ≈ 2.2·N^0.38 Å; an extended or disordered chain has a much larger Rg. The Cα contact count is the number of residue pairs whose Cα atoms are within 8 Å and are more than four positions apart in sequence — a standard proxy for tertiary packing density. The bounding box is the smallest axis-aligned box enclosing all Cα atoms.

Accessible surface area quantifies burial. A residue with SASA near zero is packed into the hydrophobic core; one with SASA >100 Å² sits on the surface. Computed here via the Shrake–Rupley numerical algorithm with a 1.4 Å probe.

The contact map is a binary N×N matrix image: pixel (i, j) is dark where Cα_i and Cα_j are within 8 Å and |i−j|>4. Because the |i−j|>4 filter removes local helical contacts, off-diagonal stripes parallel to the main diagonal indicate parallel β-sheets; stripes perpendicular to it indicate antiparallel β-sheets. The Ramachandran plot scatters every residue's (φ, ψ) pair against the sterically allowed regions. The PAE heatmap renders the predicted-aligned-error matrix.

— Structural neighborhood —

A 3Di character summarizes, for each residue, the relative orientation of the Cα frame of its nearest spatial neighbor. Because it encodes fold topology rather than chemistry, 3Di alignments detect remote structural similarity that sequence alignment misses.

Structural nearest neighbors (via Foldseek easy-search vs the PDB). Reported per hit: target PDB id, E-value, and alignment TM-score. A TM-score above ~0.5 is the conventional threshold for 'same fold'.

— Confidence and disorder —

For AlphaFold models, the B-factor field carries pLDDT — the model's own estimate of local accuracy on a 0–100 scale. Regions with pLDDT<50 should be treated as essentially unmodeled; they often correspond to intrinsically disordered segments.

B-factor (Debye–Waller factor) reflects atomic displacement in the crystal lattice. It is an experimental observable (units Å²), not a prediction; low values mean the atom is pinned down, high values mean it moves or is heterogeneous across the crystal.

Predicted Aligned Error (PAE) is an AlphaFold confidence matrix: entry (i, j) is the expected error in the position of residue j, in ångströms, when the prediction is superimposed on the true structure at residue i. Low PAE within a block of residues means that block is internally rigid and well-predicted; high PAE between two blocks means their relative placement is uncertain even if each block individually is confident.